Protein AF-A0AAV2BD59-F1 (afdb_monomer_lite)

pLDDT: mean 71.03, std 20.43, range [33.03, 94.0]

Foldseek 3Di:
DDDDDPPDPQQWQKKKWKWWQWPVRDTHTFFIDGRNPPPVSDDPPDTHTPDDPVNCVVPVVTQQPVHFGFMWMDMDTDPVDPDDDDDDDDTDGDGDDDD

Organism: NCBI:txid280406

Radius of gyration: 17.18 Å; chains: 1; bounding box: 43×23×52 Å

Structure (mmCIF, N/CA/C/O backbone):
data_AF-A0AAV2BD59-F1
#
_entry.id   AF-A0AAV2BD59-F1
#
loop_
_atom_site.group_PDB
_atom_site.id
_atom_site.type_symbol
_atom_site.label_atom_id
_atom_site.label_alt_id
_atom_site.label_comp_id
_atom_site.label_asym_id
_atom_site.label_entity_id
_atom_site.label_seq_id
_atom_site.pdbx_PDB_ins_code
_atom_site.Cartn_x
_atom_site.Cartn_y
_atom_site.Cartn_z
_atom_site.occupancy
_atom_site.B_iso_or_equiv
_atom_site.auth_seq_id
_atom_site.auth_comp_id
_atom_site.auth_asym_id
_atom_site.auth_atom_id
_atom_site.pdbx_PDB_model_num
ATOM 1 N N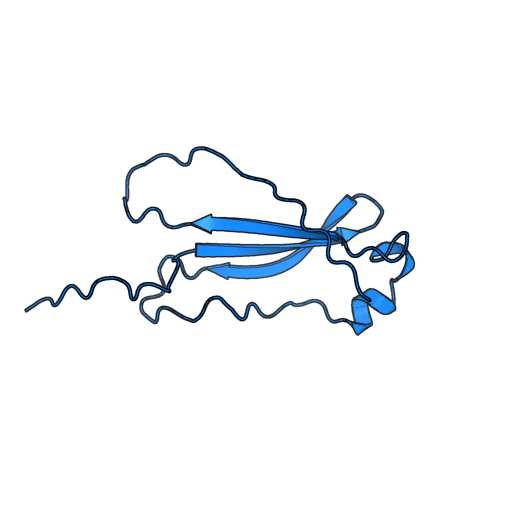 . MET A 1 1 ? 16.901 -9.283 -37.083 1.00 37.75 1 MET A N 1
ATOM 2 C CA . MET A 1 1 ? 16.385 -7.901 -37.145 1.00 37.75 1 MET A CA 1
ATOM 3 C C . MET A 1 1 ? 15.752 -7.614 -35.797 1.00 37.75 1 MET A C 1
ATOM 5 O O . MET A 1 1 ? 14.886 -8.379 -35.398 1.00 37.75 1 MET A O 1
ATOM 9 N N . LEU A 1 2 ? 16.277 -6.641 -35.049 1.00 33.03 2 LEU A N 1
ATOM 10 C CA . LEU A 1 2 ? 15.801 -6.312 -33.704 1.00 33.03 2 LEU A CA 1
ATOM 11 C C . LEU A 1 2 ? 14.771 -5.188 -33.850 1.00 33.03 2 LEU A C 1
ATOM 13 O O . LEU A 1 2 ? 15.126 -4.065 -34.199 1.00 33.03 2 LEU A O 1
ATOM 17 N N . GLU A 1 3 ? 13.494 -5.518 -33.699 1.00 33.28 3 GLU A N 1
ATOM 18 C CA . GLU A 1 3 ? 12.403 -4.562 -33.863 1.00 33.28 3 GLU A CA 1
ATOM 19 C C . GLU A 1 3 ? 12.200 -3.813 -32.538 1.00 33.28 3 GLU A C 1
ATOM 21 O O . GLU A 1 3 ? 11.728 -4.374 -31.548 1.00 33.28 3 GLU A O 1
ATOM 26 N N . ILE A 1 4 ? 12.621 -2.547 -32.486 1.00 41.59 4 ILE A N 1
ATOM 27 C CA . ILE A 1 4 ? 12.421 -1.696 -31.309 1.00 41.59 4 ILE A CA 1
ATOM 28 C C . ILE A 1 4 ? 11.001 -1.133 -31.386 1.00 41.59 4 ILE A C 1
ATOM 30 O O . ILE A 1 4 ? 10.758 -0.109 -32.021 1.00 41.59 4 ILE A O 1
ATOM 34 N N . ASN A 1 5 ? 10.051 -1.815 -30.744 1.00 48.31 5 ASN A N 1
ATOM 35 C CA . ASN A 1 5 ? 8.682 -1.323 -30.628 1.00 48.31 5 ASN A CA 1
ATOM 36 C C . ASN A 1 5 ? 8.600 -0.228 -29.551 1.00 48.31 5 ASN A C 1
ATOM 38 O O . ASN A 1 5 ? 8.799 -0.536 -28.363 1.00 48.31 5 ASN A O 1
ATOM 42 N N . PRO A 1 6 ? 8.260 1.027 -29.911 1.00 44.38 6 PRO A N 1
ATOM 43 C CA . PRO A 1 6 ? 8.101 2.089 -28.929 1.00 44.38 6 PRO A CA 1
ATOM 44 C C . PRO A 1 6 ? 7.045 1.696 -27.881 1.00 44.38 6 PRO A C 1
ATOM 46 O O . PRO A 1 6 ? 6.115 0.929 -28.174 1.00 44.38 6 PRO A O 1
ATOM 49 N N . PRO A 1 7 ? 7.178 2.164 -26.629 1.00 50.03 7 PRO A N 1
ATOM 50 C CA . PRO A 1 7 ? 6.182 1.903 -25.602 1.00 50.03 7 PRO A CA 1
ATOM 51 C C . PRO A 1 7 ? 4.804 2.366 -26.088 1.00 50.03 7 PRO A C 1
ATOM 53 O O . PRO A 1 7 ? 4.638 3.494 -26.557 1.00 50.03 7 PRO A O 1
ATOM 56 N N . LYS A 1 8 ? 3.800 1.479 -26.007 1.00 53.25 8 LYS A N 1
ATOM 57 C CA . LYS A 1 8 ? 2.400 1.867 -26.224 1.00 53.25 8 LYS A CA 1
ATOM 58 C C . LYS A 1 8 ? 2.110 3.017 -25.256 1.00 53.25 8 LYS A C 1
ATOM 60 O O . LYS A 1 8 ? 2.424 2.894 -24.074 1.00 53.25 8 LYS A O 1
ATOM 65 N N . LYS A 1 9 ? 1.508 4.107 -25.749 1.00 52.12 9 LYS A N 1
ATOM 66 C CA . LYS A 1 9 ? 1.331 5.408 -25.061 1.00 52.12 9 LYS A CA 1
ATOM 67 C C . LYS A 1 9 ? 0.722 5.369 -23.642 1.00 52.12 9 LYS A C 1
ATOM 69 O O . LYS A 1 9 ? 0.754 6.387 -22.965 1.00 52.12 9 LYS A O 1
ATOM 74 N N . ASN A 1 10 ? 0.218 4.223 -23.177 1.00 53.34 10 ASN A N 1
ATOM 75 C CA . ASN A 1 10 ? -0.481 4.076 -21.898 1.00 53.34 10 ASN A CA 1
ATOM 76 C C . ASN A 1 10 ? 0.240 3.163 -20.881 1.00 53.34 10 ASN A C 1
ATOM 78 O O . ASN A 1 10 ? -0.329 2.864 -19.836 1.00 53.34 10 ASN A O 1
ATOM 82 N N . GLN A 1 11 ? 1.462 2.691 -21.157 1.00 58.56 11 GLN A N 1
ATOM 83 C CA . GLN A 1 11 ? 2.180 1.762 -20.270 1.00 58.56 11 GLN A CA 1
ATOM 84 C C . GLN A 1 11 ? 3.324 2.479 -19.543 1.00 58.56 11 GLN A C 1
ATOM 86 O O . GLN A 1 11 ? 4.449 2.557 -20.028 1.00 58.56 11 GLN A O 1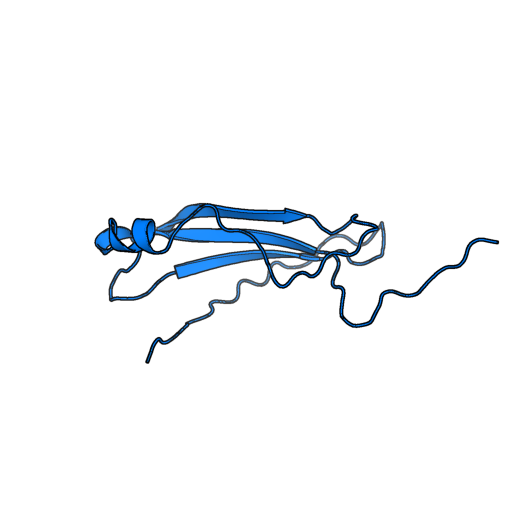
ATOM 91 N N . ILE A 1 12 ? 3.015 3.034 -18.370 1.00 62.25 12 ILE A N 1
ATOM 92 C CA . ILE A 1 12 ? 3.994 3.626 -17.451 1.00 62.25 12 ILE A CA 1
ATOM 93 C C . ILE A 1 12 ? 4.776 2.511 -16.729 1.00 62.25 12 ILE A C 1
ATOM 95 O O . ILE A 1 12 ? 4.242 1.795 -15.884 1.00 62.25 12 ILE A O 1
ATOM 99 N N . LEU A 1 13 ? 6.068 2.382 -17.020 1.00 72.50 13 LEU A N 1
ATOM 100 C CA . LEU A 1 13 ? 6.962 1.482 -16.291 1.00 72.50 13 LEU A CA 1
ATOM 101 C C . LEU A 1 13 ? 7.206 2.046 -14.888 1.00 72.50 13 LEU A C 1
ATOM 103 O O . LEU A 1 13 ? 7.892 3.056 -14.726 1.00 72.50 13 LEU A O 1
ATOM 107 N N . ALA A 1 14 ? 6.622 1.426 -13.867 1.00 76.62 14 ALA A N 1
ATOM 108 C CA . ALA A 1 14 ? 6.725 1.904 -12.497 1.00 76.62 14 ALA A CA 1
ATOM 109 C C . ALA A 1 14 ? 6.725 0.760 -11.488 1.00 76.62 14 ALA A C 1
ATOM 111 O O . ALA A 1 14 ? 6.174 -0.312 -11.727 1.00 76.62 14 ALA A O 1
ATOM 112 N N . LYS A 1 15 ? 7.328 1.036 -10.337 1.00 82.88 15 LYS A N 1
ATOM 113 C CA . LYS A 1 15 ? 7.115 0.306 -9.101 1.00 82.88 15 LYS A CA 1
ATOM 114 C C . LYS A 1 15 ? 6.125 1.098 -8.263 1.00 82.88 15 LYS A C 1
ATOM 116 O O . LYS A 1 15 ? 6.300 2.304 -8.087 1.00 82.88 15 LYS A O 1
ATOM 121 N N . ARG A 1 16 ? 5.086 0.442 -7.766 1.00 82.75 16 ARG A N 1
ATOM 122 C CA . ARG A 1 16 ? 4.054 1.035 -6.916 1.00 82.75 16 ARG A CA 1
ATOM 123 C C . ARG A 1 16 ? 4.013 0.305 -5.592 1.00 82.75 16 ARG A C 1
ATOM 125 O O . ARG A 1 16 ? 4.077 -0.916 -5.564 1.00 82.75 16 ARG A O 1
ATOM 132 N N . LYS A 1 17 ? 3.858 1.063 -4.518 1.00 89.31 17 LYS A N 1
ATOM 133 C CA . LYS A 1 17 ? 3.632 0.561 -3.170 1.00 89.31 17 LYS A CA 1
ATOM 134 C C . LYS A 1 17 ? 2.451 1.306 -2.576 1.00 89.31 17 LYS A C 1
ATOM 136 O O . LYS A 1 17 ? 2.448 2.536 -2.568 1.00 89.31 17 LYS A O 1
ATOM 141 N N . ILE A 1 18 ? 1.461 0.566 -2.102 1.00 89.88 18 ILE A N 1
ATOM 142 C CA . ILE A 1 18 ? 0.302 1.105 -1.400 1.00 89.88 18 ILE A CA 1
ATOM 143 C C . ILE A 1 18 ? 0.386 0.665 0.054 1.00 89.88 18 ILE A C 1
ATOM 145 O O . ILE A 1 18 ? 0.559 -0.516 0.361 1.00 89.88 18 ILE A O 1
ATOM 149 N N . SER A 1 19 ? 0.246 1.635 0.945 1.00 92.56 19 SER A N 1
ATOM 150 C CA . SER A 1 19 ? 0.174 1.423 2.380 1.00 92.56 19 SER A CA 1
ATOM 151 C C . SER A 1 19 ? -1.028 2.155 2.957 1.00 92.56 19 SER A C 1
ATOM 153 O O . SER A 1 19 ? -1.428 3.201 2.455 1.00 92.56 19 SER A O 1
ATOM 155 N N . LEU A 1 20 ? -1.581 1.621 4.031 1.00 93.12 20 LEU A N 1
ATOM 156 C CA . LEU A 1 20 ? -2.618 2.249 4.827 1.00 93.12 20 LEU A CA 1
ATOM 157 C C . LEU A 1 20 ? -1.992 2.952 6.032 1.00 93.12 20 LEU A C 1
ATOM 159 O O . LEU A 1 20 ? -0.963 2.512 6.550 1.00 93.12 20 LEU A O 1
ATOM 163 N N . LEU A 1 21 ? -2.597 4.060 6.441 1.00 93.25 21 LEU A N 1
ATOM 164 C CA . LEU A 1 21 ? -2.256 4.762 7.670 1.00 93.25 21 LEU A CA 1
ATOM 165 C C . LEU A 1 21 ? -3.350 4.513 8.696 1.00 93.25 21 LEU A C 1
ATOM 167 O O . L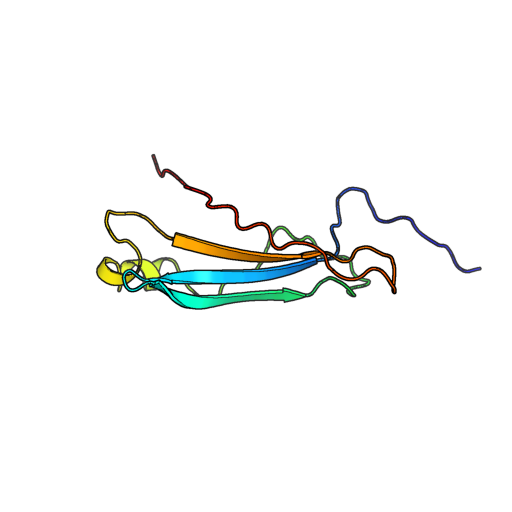EU A 1 21 ? -4.513 4.810 8.426 1.00 93.25 21 LEU A O 1
ATOM 171 N N . ASP A 1 22 ? -2.967 3.998 9.859 1.00 90.44 22 ASP A N 1
ATOM 172 C CA . ASP A 1 22 ? -3.877 3.954 10.999 1.00 90.44 22 ASP A CA 1
ATOM 173 C C . ASP A 1 22 ? -3.975 5.326 11.690 1.00 90.44 22 ASP A C 1
ATOM 175 O O . ASP A 1 22 ? -3.247 6.278 11.382 1.00 90.44 22 ASP A O 1
ATOM 179 N N . ARG A 1 23 ? -4.866 5.415 12.675 1.00 91.12 23 ARG A N 1
ATOM 180 C CA . ARG A 1 23 ? -5.115 6.611 13.481 1.00 91.12 23 ARG A CA 1
ATOM 181 C C . ARG A 1 23 ? -3.880 7.113 14.236 1.00 91.12 23 ARG A C 1
ATOM 183 O O . ARG A 1 23 ? -3.780 8.309 14.501 1.00 91.12 23 ARG A O 1
ATOM 190 N N . SER A 1 24 ? -2.944 6.230 14.583 1.00 91.56 24 SER A N 1
ATOM 191 C CA . SER A 1 24 ? -1.678 6.590 15.236 1.00 91.56 24 SER A CA 1
ATOM 192 C C . SER A 1 24 ? -0.608 7.081 14.251 1.00 91.56 24 SER A C 1
ATOM 194 O O . SER A 1 24 ? 0.437 7.582 14.668 1.00 91.56 24 SER A O 1
ATOM 196 N N . GLY A 1 25 ? -0.865 6.969 12.944 1.00 89.50 25 GLY A N 1
ATOM 197 C CA . GLY A 1 25 ? 0.090 7.260 11.878 1.00 89.50 25 GLY A CA 1
ATOM 198 C C . GLY A 1 25 ? 1.005 6.081 11.540 1.00 89.50 25 GLY A C 1
ATOM 199 O O . GLY A 1 25 ? 1.981 6.255 10.806 1.00 89.50 25 GLY A O 1
ATOM 200 N N . LYS A 1 26 ? 0.717 4.880 12.052 1.00 92.88 26 LYS A N 1
ATOM 201 C CA . LYS A 1 26 ? 1.442 3.659 11.699 1.00 92.88 26 LYS A CA 1
ATOM 202 C C . LYS A 1 26 ? 1.167 3.307 10.243 1.00 92.88 26 LYS A C 1
ATOM 204 O O . LYS A 1 26 ? 0.029 3.339 9.779 1.00 92.88 26 LYS A O 1
ATOM 209 N N . ILE A 1 27 ? 2.226 2.924 9.538 1.00 94.00 27 ILE A N 1
ATOM 210 C CA . ILE A 1 27 ? 2.172 2.527 8.131 1.00 94.00 27 ILE A CA 1
ATOM 211 C C . ILE A 1 27 ? 2.003 1.011 8.046 1.00 94.00 27 ILE A C 1
ATOM 213 O O . ILE A 1 27 ? 2.819 0.260 8.582 1.00 94.00 27 ILE A O 1
ATOM 217 N N . ILE A 1 28 ? 0.970 0.566 7.337 1.00 92.56 28 ILE A N 1
ATOM 218 C CA . ILE A 1 28 ? 0.668 -0.847 7.100 1.00 92.56 28 ILE A CA 1
ATOM 219 C C . ILE A 1 28 ? 0.751 -1.098 5.601 1.00 92.56 28 ILE A C 1
ATOM 221 O O . ILE A 1 28 ? 0.074 -0.445 4.817 1.00 92.56 28 ILE A O 1
ATOM 225 N N . GLU A 1 29 ? 1.612 -2.009 5.167 1.00 93.50 29 GLU A N 1
ATOM 226 C CA . GLU A 1 29 ? 1.781 -2.307 3.746 1.00 93.50 29 GLU A CA 1
ATOM 227 C C . GLU A 1 29 ? 0.632 -3.166 3.212 1.00 93.50 29 GLU A C 1
ATOM 229 O O . GLU A 1 29 ? 0.332 -4.229 3.751 1.00 93.50 29 GLU A O 1
ATOM 234 N N . CYS A 1 30 ? -0.010 -2.688 2.145 1.00 90.25 30 CYS A N 1
ATOM 235 C CA . CYS A 1 30 ? -1.214 -3.295 1.585 1.00 90.25 30 CYS A CA 1
ATOM 236 C C . CYS A 1 30 ? -0.987 -3.880 0.196 1.00 90.25 30 CYS A C 1
ATOM 238 O O . CYS A 1 30 ? -1.790 -4.683 -0.252 1.00 90.25 30 CYS A O 1
ATOM 240 N N . GLY A 1 31 ? 0.065 -3.491 -0.515 1.00 88.69 31 GLY A N 1
ATOM 241 C CA . GLY A 1 31 ? 0.355 -4.072 -1.817 1.00 88.69 31 GLY A CA 1
ATOM 242 C C . GLY A 1 31 ? 1.545 -3.419 -2.489 1.00 88.69 31 GLY A C 1
ATOM 243 O O . GLY A 1 31 ? 1.806 -2.229 -2.308 1.00 88.69 31 GLY A O 1
ATOM 244 N N . GLU A 1 32 ? 2.240 -4.202 -3.302 1.00 88.81 32 GLU A N 1
ATOM 245 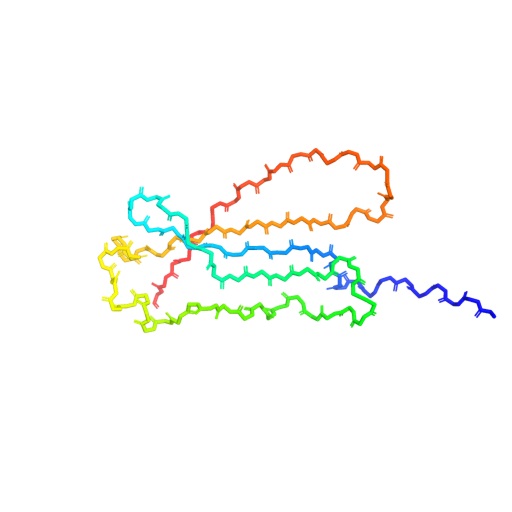C CA . GLU A 1 32 ? 3.371 -3.746 -4.096 1.00 88.81 32 GLU A CA 1
ATOM 246 C C . GLU A 1 32 ? 3.332 -4.405 -5.478 1.00 88.81 32 GLU A C 1
ATOM 248 O O . GLU A 1 32 ? 3.025 -5.590 -5.609 1.00 88.81 32 GLU A O 1
ATOM 253 N N . SER A 1 33 ? 3.637 -3.632 -6.518 1.00 83.50 33 SER A N 1
ATOM 254 C CA . SER A 1 33 ? 3.939 -4.158 -7.848 1.00 83.50 33 SER A CA 1
ATOM 255 C C . SER A 1 33 ? 5.210 -3.513 -8.373 1.00 83.50 33 SER A C 1
ATOM 257 O O . SER A 1 33 ? 5.412 -2.309 -8.217 1.00 83.50 33 SER A O 1
ATOM 259 N N . ASP A 1 34 ? 6.059 -4.301 -9.025 1.00 82.56 34 ASP A N 1
ATOM 260 C CA . ASP A 1 34 ? 7.199 -3.789 -9.778 1.00 82.56 34 ASP A CA 1
ATOM 261 C C . ASP A 1 34 ? 7.101 -4.266 -11.220 1.00 82.56 34 ASP A C 1
ATOM 263 O O . ASP A 1 34 ? 7.320 -5.431 -11.539 1.00 82.56 34 ASP A O 1
ATOM 267 N N . ASN A 1 35 ? 6.732 -3.338 -12.088 1.00 77.19 35 ASN A N 1
ATOM 268 C CA . ASN A 1 35 ? 6.577 -3.555 -13.515 1.00 77.19 35 ASN A CA 1
ATOM 269 C C . ASN A 1 35 ? 7.536 -2.644 -14.291 1.00 77.19 35 ASN A C 1
ATOM 271 O O . ASN A 1 35 ? 7.307 -2.335 -15.458 1.00 77.19 35 ASN A O 1
ATOM 275 N N . ARG A 1 36 ? 8.637 -2.218 -13.650 1.00 74.56 36 ARG A N 1
ATOM 276 C CA . ARG A 1 36 ? 9.687 -1.410 -14.289 1.00 74.56 36 ARG A CA 1
ATOM 277 C C . ARG A 1 36 ? 10.487 -2.183 -15.337 1.00 74.56 36 ARG A C 1
ATOM 279 O O . ARG A 1 36 ? 11.013 -1.552 -16.246 1.00 74.56 36 ARG A O 1
ATOM 286 N N . LEU A 1 37 ? 10.569 -3.508 -15.197 1.00 66.94 37 LEU A N 1
ATOM 287 C CA . LEU A 1 37 ? 11.342 -4.419 -16.055 1.00 66.94 37 LEU A CA 1
ATOM 288 C C . LEU A 1 37 ? 10.466 -5.496 -16.720 1.00 66.94 37 LEU A C 1
ATOM 290 O O . LEU A 1 37 ? 10.985 -6.467 -17.257 1.00 66.94 37 LEU A O 1
ATOM 294 N N . ASP A 1 38 ? 9.138 -5.374 -16.629 1.00 64.75 38 ASP A N 1
ATOM 295 C CA . ASP A 1 38 ? 8.234 -6.399 -17.149 1.00 64.75 38 ASP A CA 1
ATOM 296 C C . ASP A 1 38 ? 8.023 -6.219 -18.661 1.00 64.75 38 ASP A C 1
ATOM 298 O O . ASP A 1 38 ? 7.290 -5.328 -19.106 1.00 64.75 38 ASP A O 1
ATOM 302 N N . ASP A 1 39 ? 8.636 -7.105 -19.448 1.00 56.28 39 ASP A N 1
ATOM 303 C CA . ASP A 1 39 ? 8.482 -7.175 -20.906 1.00 56.28 39 ASP A CA 1
ATOM 304 C C . ASP A 1 39 ? 7.031 -7.424 -21.338 1.00 56.28 39 ASP A C 1
ATOM 306 O O . ASP A 1 39 ? 6.622 -7.004 -22.424 1.00 56.28 39 ASP A O 1
ATOM 310 N N . THR A 1 40 ? 6.217 -8.053 -20.478 1.00 56.09 40 THR A N 1
ATOM 311 C CA . THR A 1 40 ? 4.788 -8.275 -20.741 1.00 56.09 40 THR A CA 1
ATOM 312 C C . THR A 1 40 ? 3.923 -7.038 -20.496 1.00 56.09 40 THR A C 1
ATOM 314 O O . THR A 1 40 ? 2.723 -7.083 -20.765 1.00 56.09 40 THR A O 1
ATOM 317 N N . ARG A 1 41 ? 4.526 -5.910 -20.077 1.00 57.00 41 ARG A N 1
ATOM 318 C CA . ARG A 1 41 ? 3.918 -4.571 -19.967 1.00 57.00 41 ARG A CA 1
ATOM 319 C C . ARG A 1 41 ? 2.472 -4.626 -19.450 1.00 57.00 41 ARG A C 1
ATOM 321 O O . ARG A 1 41 ? 1.532 -4.191 -20.125 1.00 57.00 41 ARG A O 1
ATOM 328 N N . LYS A 1 42 ? 2.303 -5.224 -18.267 1.00 56.34 42 LYS A N 1
ATOM 329 C CA . LYS A 1 42 ? 0.996 -5.435 -17.633 1.00 56.34 42 LYS A CA 1
ATOM 330 C C . LYS A 1 42 ? 0.297 -4.113 -17.339 1.00 56.34 42 LYS A C 1
ATOM 332 O O . LYS A 1 42 ? 0.934 -3.107 -17.022 1.00 56.34 42 LYS A O 1
ATOM 337 N N . ASP A 1 43 ? -1.027 -4.141 -17.463 1.00 55.44 43 ASP A N 1
ATOM 338 C CA . ASP A 1 43 ? -1.880 -3.001 -17.156 1.00 55.44 43 ASP A CA 1
ATOM 339 C C . ASP A 1 43 ? -1.738 -2.624 -15.675 1.00 55.44 43 ASP A C 1
ATOM 341 O O . ASP A 1 43 ? -1.798 -3.467 -14.780 1.00 55.44 43 ASP A O 1
ATOM 345 N N . ILE A 1 44 ? -1.516 -1.340 -15.424 1.00 55.62 44 ILE A N 1
ATOM 346 C CA . ILE A 1 44 ? -1.135 -0.797 -14.116 1.00 55.62 44 ILE A CA 1
ATOM 347 C C . ILE A 1 44 ? -2.382 -0.465 -13.282 1.00 55.62 44 ILE A C 1
ATOM 349 O O . ILE A 1 44 ? -2.281 0.072 -12.178 1.00 55.62 44 ILE A O 1
ATOM 353 N N . GLY A 1 45 ? -3.573 -0.725 -13.828 1.00 57.50 45 GLY A N 1
ATOM 354 C CA . GLY A 1 45 ? -4.847 -0.445 -13.174 1.00 57.50 45 GLY A CA 1
ATOM 355 C C . GLY A 1 45 ? -5.144 -1.339 -11.969 1.00 57.50 45 GLY A C 1
ATOM 356 O O . GLY A 1 45 ? -5.801 -0.883 -11.040 1.00 57.50 45 GLY A O 1
ATOM 357 N N . ASN A 1 46 ? -4.624 -2.572 -11.935 1.00 66.31 46 ASN A N 1
ATOM 358 C CA . ASN A 1 46 ? -5.029 -3.570 -10.942 1.00 66.31 46 ASN A CA 1
ATOM 359 C C . ASN A 1 46 ? -3.853 -3.998 -10.055 1.00 66.31 46 ASN A C 1
ATOM 361 O O . ASN A 1 46 ? -3.154 -4.962 -10.363 1.00 66.31 46 ASN A O 1
ATOM 365 N N . LEU A 1 47 ? -3.652 -3.295 -8.934 1.00 74.12 47 LEU A N 1
ATOM 366 C CA . LEU A 1 47 ? -2.793 -3.772 -7.849 1.00 74.12 47 LEU A CA 1
ATOM 367 C C . LEU A 1 47 ? -3.651 -4.571 -6.855 1.00 74.12 47 LEU A C 1
ATOM 369 O O . LEU A 1 47 ? -4.500 -3.967 -6.195 1.00 74.12 47 LEU A O 1
ATOM 373 N N . PRO A 1 48 ? -3.462 -5.896 -6.721 1.00 77.69 48 PRO A N 1
ATOM 374 C CA . PRO A 1 48 ? -4.133 -6.644 -5.670 1.00 77.69 48 PRO A CA 1
ATOM 375 C C . PRO A 1 48 ? -3.650 -6.141 -4.307 1.00 77.69 48 PRO A C 1
ATOM 377 O O . PRO A 1 48 ? -2.447 -6.075 -4.049 1.00 77.69 48 PRO A O 1
ATOM 380 N N . LEU A 1 49 ? -4.599 -5.780 -3.445 1.00 85.56 49 LEU A N 1
ATOM 381 C CA . LEU A 1 49 ? -4.317 -5.402 -2.067 1.00 85.56 49 LEU A CA 1
ATOM 382 C C . LEU A 1 49 ? -4.478 -6.619 -1.151 1.00 85.56 49 LEU A C 1
ATOM 384 O O . LEU A 1 49 ? -5.411 -7.404 -1.308 1.00 85.56 49 LEU A O 1
ATOM 388 N N . SER A 1 50 ? -3.585 -6.759 -0.176 1.00 89.31 50 SER A N 1
ATOM 389 C CA . SER A 1 50 ? -3.648 -7.764 0.887 1.00 89.31 50 SER A CA 1
ATOM 390 C C . SER A 1 50 ? -4.729 -7.456 1.927 1.00 89.31 50 SER A C 1
ATOM 392 O O . SER A 1 50 ? -5.152 -8.353 2.654 1.00 89.31 50 SER A O 1
ATOM 394 N N . ILE A 1 51 ? -5.192 -6.203 1.994 1.00 88.25 51 ILE A N 1
ATOM 395 C CA . ILE A 1 51 ? -6.243 -5.764 2.911 1.00 88.25 51 ILE A CA 1
ATOM 396 C C . ILE A 1 51 ? -7.616 -5.793 2.235 1.00 88.25 51 ILE A C 1
ATOM 398 O O . ILE A 1 51 ? -7.780 -5.379 1.087 1.00 88.25 51 ILE A O 1
ATOM 402 N N . THR A 1 52 ? -8.623 -6.272 2.965 1.00 90.19 52 THR A N 1
ATOM 403 C CA . THR A 1 52 ? -10.012 -6.311 2.497 1.00 90.19 52 THR A CA 1
ATOM 404 C C . THR A 1 52 ? -10.828 -5.179 3.110 1.00 90.19 52 THR A C 1
ATOM 406 O O . THR A 1 52 ? -10.521 -4.687 4.196 1.00 90.19 52 THR A O 1
ATOM 409 N N . ARG A 1 53 ? -11.938 -4.817 2.457 1.00 90.69 53 ARG A N 1
ATOM 410 C CA . ARG A 1 53 ? -12.920 -3.879 3.024 1.00 90.69 53 ARG A CA 1
ATOM 411 C C . ARG A 1 53 ? -13.407 -4.328 4.405 1.00 90.69 53 ARG A C 1
ATOM 413 O O . ARG A 1 53 ? -13.547 -3.500 5.293 1.00 90.69 53 ARG A O 1
ATOM 420 N N . GLN A 1 54 ? -13.653 -5.627 4.588 1.00 93.38 54 GLN A N 1
ATOM 421 C CA . GLN A 1 54 ? -14.142 -6.150 5.864 1.00 93.38 54 GLN A CA 1
ATOM 422 C C . GLN A 1 54 ? -13.103 -6.000 6.979 1.00 93.38 54 GLN A C 1
ATOM 424 O O . GLN A 1 54 ? -13.472 -5.656 8.093 1.00 93.38 54 GLN A O 1
ATOM 429 N N . ALA A 1 55 ? -11.816 -6.207 6.682 1.00 90.44 55 ALA A N 1
ATOM 430 C CA . ALA A 1 55 ? -10.748 -5.995 7.658 1.00 90.44 55 ALA A CA 1
ATOM 431 C C . ALA A 1 55 ? -10.693 -4.532 8.131 1.00 90.44 55 ALA A C 1
ATOM 433 O O . ALA A 1 55 ? -10.577 -4.287 9.325 1.00 90.44 55 ALA A O 1
ATOM 434 N N . ILE A 1 56 ? -10.869 -3.575 7.211 1.00 91.69 56 ILE A N 1
ATOM 435 C CA . ILE A 1 56 ? -10.916 -2.142 7.539 1.00 91.69 56 ILE A CA 1
ATOM 436 C C . ILE A 1 56 ? -12.106 -1.822 8.452 1.00 91.69 56 ILE A C 1
ATOM 438 O O . ILE A 1 56 ? -11.949 -1.110 9.434 1.00 91.69 56 ILE A O 1
ATOM 442 N N . LEU A 1 57 ? -13.286 -2.371 8.149 1.00 92.81 57 LEU A N 1
ATOM 443 C CA . LEU A 1 57 ? -14.501 -2.139 8.939 1.00 92.81 57 LEU A CA 1
ATOM 444 C C . LEU A 1 57 ? -14.479 -2.835 10.306 1.00 92.81 57 LEU A C 1
ATOM 446 O O . LEU A 1 57 ? -15.082 -2.344 11.250 1.00 92.81 57 LEU A O 1
ATOM 450 N N . ASN A 1 58 ? -13.792 -3.970 10.434 1.00 93.88 58 ASN A N 1
ATOM 451 C CA . ASN A 1 58 ? -13.654 -4.650 11.724 1.00 93.88 58 ASN A CA 1
ATOM 452 C C . ASN A 1 58 ? -12.796 -3.843 12.715 1.00 93.88 58 ASN A C 1
ATOM 454 O O . ASN A 1 58 ? -12.986 -3.959 13.922 1.00 93.88 58 ASN A O 1
ATOM 458 N N . GLU A 1 59 ? -11.871 -3.033 12.203 1.00 92.25 59 GLU A N 1
ATOM 459 C CA . GLU A 1 59 ? -10.969 -2.157 12.961 1.00 92.25 59 GLU A CA 1
ATOM 460 C C . GLU A 1 59 ? -11.255 -0.678 12.621 1.00 92.25 59 GLU A C 1
ATOM 462 O O . GLU A 1 59 ? -10.354 0.146 12.466 1.00 92.25 59 GLU A O 1
ATOM 467 N N . GLU A 1 60 ? -12.541 -0.335 12.485 1.00 90.19 60 GLU A N 1
ATOM 468 C CA . GLU A 1 60 ? -13.019 0.980 12.031 1.00 90.19 60 GLU A CA 1
ATOM 469 C C . GLU A 1 60 ? -12.431 2.144 12.843 1.00 90.19 60 GLU A C 1
ATOM 471 O O . GLU A 1 60 ? -11.955 3.121 12.270 1.00 90.19 60 GLU A O 1
ATOM 476 N N . CYS A 1 61 ? -12.370 2.020 14.171 1.00 89.81 61 CYS A N 1
ATOM 477 C CA . CYS A 1 61 ? -11.799 3.048 15.049 1.00 89.81 61 CYS A CA 1
ATOM 478 C C . CYS A 1 61 ? -10.326 3.375 14.750 1.00 89.81 61 CYS A C 1
ATOM 480 O O . CYS A 1 61 ? -9.880 4.492 15.038 1.00 89.81 61 CYS A O 1
ATOM 482 N N . ASP A 1 62 ? -9.582 2.410 14.207 1.00 91.12 62 ASP A N 1
ATOM 483 C CA . ASP A 1 62 ? -8.157 2.535 13.920 1.00 91.12 62 ASP A CA 1
ATOM 484 C C . ASP A 1 62 ? -7.905 2.942 12.465 1.00 91.12 62 ASP A C 1
ATOM 486 O O . ASP A 1 62 ? -6.986 3.718 12.207 1.00 91.12 62 ASP A O 1
ATOM 490 N N . TYR A 1 63 ? -8.721 2.483 11.512 1.00 91.06 63 TYR A N 1
ATOM 491 C CA . TYR A 1 63 ? -8.505 2.736 10.080 1.00 91.06 63 TYR A CA 1
ATOM 492 C C . TYR A 1 63 ? -9.398 3.812 9.457 1.00 91.06 63 TYR A C 1
ATOM 494 O O . TYR A 1 63 ? -9.058 4.329 8.391 1.00 91.06 63 TYR A O 1
ATOM 502 N N . LEU A 1 64 ? -10.514 4.157 10.099 1.00 92.62 64 LEU A N 1
ATOM 503 C CA . LEU A 1 64 ? -11.489 5.150 9.640 1.00 92.62 64 LEU A CA 1
ATOM 504 C C . LEU A 1 64 ? -11.737 6.237 10.705 1.00 92.62 64 LEU A C 1
ATOM 506 O O . LEU A 1 64 ? -12.885 6.499 11.068 1.00 92.62 64 LEU A O 1
ATOM 510 N N . PRO A 1 65 ? -10.692 6.903 11.240 1.00 90.25 65 PRO A N 1
ATOM 511 C CA . PRO A 1 65 ? -10.909 8.017 12.153 1.00 90.25 65 PRO A CA 1
ATOM 512 C C . PRO A 1 65 ? -11.705 9.124 11.450 1.00 90.25 65 PRO A C 1
ATOM 514 O O . PRO A 1 65 ? -11.315 9.595 10.381 1.00 90.25 65 PRO A O 1
ATOM 517 N N . GLU A 1 66 ? -12.812 9.547 12.065 1.00 90.69 66 GLU A N 1
ATOM 518 C CA . GLU A 1 66 ? -13.729 10.545 11.485 1.00 90.69 66 GLU A CA 1
ATOM 519 C C . GLU A 1 66 ? -14.243 10.129 10.093 1.00 90.69 66 GLU A C 1
ATOM 521 O O . GLU A 1 66 ? -14.334 10.958 9.188 1.00 90.69 66 GLU A O 1
ATOM 526 N N . ASP A 1 67 ? -14.501 8.830 9.904 1.00 89.75 67 ASP A N 1
ATOM 527 C CA . ASP A 1 67 ? -14.946 8.211 8.648 1.00 89.75 67 ASP A CA 1
ATOM 528 C C . ASP A 1 67 ? -13.969 8.400 7.468 1.00 89.75 67 ASP A C 1
ATOM 530 O O . ASP A 1 67 ? -14.324 8.207 6.302 1.00 89.75 67 ASP A O 1
ATOM 534 N N . ASN A 1 68 ? -12.707 8.753 7.746 1.00 90.81 68 ASN A N 1
ATOM 535 C CA . ASN A 1 68 ? -11.690 8.999 6.726 1.00 90.81 68 ASN A CA 1
ATOM 536 C C . ASN A 1 68 ? -10.688 7.847 6.619 1.00 90.81 68 ASN A C 1
ATOM 538 O O . ASN A 1 68 ? -9.933 7.573 7.550 1.00 90.81 68 ASN A O 1
ATOM 542 N N . LEU A 1 69 ? -10.581 7.257 5.426 1.00 91.38 69 LEU A N 1
ATOM 543 C CA . LEU A 1 69 ? -9.535 6.286 5.099 1.00 91.38 69 LEU A CA 1
ATOM 544 C C . LEU A 1 69 ? -8.288 6.992 4.554 1.00 91.38 69 LEU A C 1
ATOM 546 O O . LEU A 1 69 ? -8.352 7.684 3.536 1.00 91.38 69 LEU A O 1
ATOM 550 N N . SER A 1 70 ? -7.135 6.776 5.186 1.00 91.62 70 SER A N 1
ATOM 551 C CA 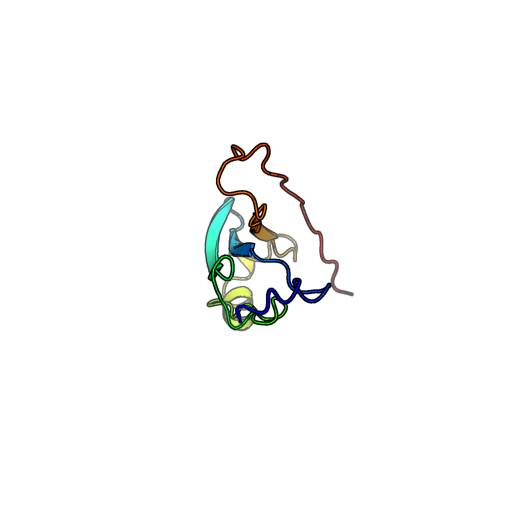. SER A 1 70 ? -5.864 7.364 4.748 1.00 91.62 70 SER A CA 1
ATOM 552 C C . SER A 1 70 ? -4.963 6.332 4.070 1.00 91.62 70 SER A C 1
ATOM 554 O O . SER A 1 70 ? -4.611 5.307 4.650 1.00 91.62 70 SER A O 1
ATOM 556 N N . LEU A 1 71 ? -4.546 6.631 2.838 1.00 89.38 71 LEU A N 1
ATOM 557 C CA . LEU A 1 71 ? -3.659 5.789 2.035 1.00 89.38 71 LEU A CA 1
ATOM 558 C C . LEU A 1 71 ? -2.384 6.551 1.663 1.00 89.38 71 LEU A C 1
ATOM 560 O O . LEU A 1 71 ? -2.420 7.724 1.288 1.00 89.38 71 LEU A O 1
ATOM 564 N N . LEU A 1 72 ? -1.258 5.850 1.709 1.00 90.12 72 LEU A N 1
ATOM 565 C CA . LEU A 1 72 ? 0.021 6.272 1.160 1.00 90.12 72 LEU A CA 1
ATOM 566 C C . LEU A 1 72 ? 0.290 5.503 -0.127 1.00 90.12 72 LEU A C 1
ATOM 568 O O . LEU A 1 72 ? 0.232 4.276 -0.160 1.00 90.12 72 LEU A O 1
ATOM 572 N N . CYS A 1 73 ? 0.628 6.237 -1.182 1.00 86.31 73 CYS A N 1
ATOM 573 C CA . CYS A 1 73 ? 1.011 5.672 -2.467 1.00 86.31 73 CYS A CA 1
ATOM 574 C C . CYS A 1 73 ? 2.431 6.126 -2.808 1.00 86.31 73 CYS A C 1
ATOM 576 O O . CYS A 1 73 ? 2.672 7.304 -3.071 1.00 86.31 73 CYS A O 1
ATOM 578 N N . GLY A 1 74 ? 3.375 5.190 -2.784 1.00 86.69 74 GLY A N 1
ATOM 579 C CA . GLY A 1 74 ? 4.731 5.387 -3.278 1.00 86.69 74 GLY A CA 1
ATOM 580 C C . GLY A 1 74 ? 4.825 4.920 -4.725 1.00 86.69 74 GLY A C 1
ATOM 581 O O . GLY A 1 74 ? 4.483 3.779 -5.027 1.00 86.69 74 GLY A O 1
ATOM 582 N N . CYS A 1 75 ? 5.298 5.782 -5.621 1.00 81.00 75 CYS A N 1
ATOM 583 C CA . CYS A 1 75 ? 5.542 5.436 -7.019 1.00 81.00 75 CYS A CA 1
ATOM 584 C C . CYS A 1 75 ? 6.997 5.734 -7.381 1.00 81.00 75 CYS A C 1
ATOM 586 O O . CYS A 1 75 ? 7.479 6.843 -7.161 1.00 81.00 75 CYS A O 1
ATOM 588 N N . VAL A 1 76 ? 7.680 4.753 -7.967 1.00 83.31 76 VAL A N 1
ATOM 589 C CA . VAL A 1 76 ? 9.014 4.905 -8.552 1.00 83.31 76 VAL A CA 1
ATOM 590 C C . VAL A 1 76 ? 8.898 4.620 -10.036 1.00 83.31 76 VAL A C 1
ATOM 592 O O . VAL A 1 76 ? 8.639 3.488 -10.439 1.00 83.31 76 VAL A O 1
ATOM 595 N N . PHE A 1 77 ? 9.072 5.647 -10.853 1.00 77.00 77 PHE A N 1
ATOM 596 C CA . PHE A 1 77 ? 8.979 5.536 -12.302 1.00 77.00 77 PHE A CA 1
ATOM 597 C C . PHE A 1 77 ? 10.329 5.127 -12.889 1.00 77.00 77 PHE A C 1
ATOM 599 O O . PHE A 1 77 ? 11.376 5.565 -12.415 1.00 77.00 77 PHE A O 1
ATOM 606 N N . SER A 1 78 ? 10.307 4.288 -13.922 1.00 72.12 78 SER A N 1
ATOM 607 C CA . SER A 1 78 ? 11.471 4.119 -14.785 1.00 72.12 78 SER A CA 1
ATOM 608 C C . SER A 1 78 ? 11.607 5.378 -15.634 1.00 72.12 78 SER A C 1
ATOM 610 O O . SER A 1 78 ? 10.676 5.755 -16.345 1.00 72.12 78 SER A O 1
ATOM 612 N N . THR A 1 79 ? 12.755 6.040 -15.552 1.00 67.75 79 THR A N 1
ATOM 613 C CA . THR A 1 79 ? 13.074 7.211 -16.379 1.00 67.75 79 THR A CA 1
ATOM 614 C C . THR A 1 79 ? 13.478 6.815 -17.800 1.00 67.75 79 THR A C 1
ATOM 616 O O . THR A 1 79 ? 13.628 7.685 -18.649 1.00 67.75 79 THR A O 1
ATOM 619 N N . GLY A 1 80 ? 13.653 5.515 -18.084 1.00 57.38 80 GLY A N 1
ATOM 620 C CA . GLY A 1 80 ? 14.128 5.024 -19.383 1.00 57.38 80 GLY A CA 1
ATOM 621 C C . GLY A 1 80 ? 15.586 5.384 -19.694 1.00 57.38 80 GLY A C 1
ATOM 622 O O . GLY A 1 80 ? 16.055 5.105 -20.793 1.00 57.38 80 GLY A O 1
ATOM 623 N N . VAL A 1 81 ? 16.304 5.983 -18.741 1.00 51.12 81 VAL A N 1
ATOM 624 C CA . VAL A 1 81 ? 17.697 6.410 -18.877 1.00 51.12 81 VAL A CA 1
ATOM 625 C C . VAL A 1 81 ? 18.466 5.764 -17.730 1.00 51.12 81 VAL A C 1
ATOM 627 O O . VAL A 1 81 ? 18.230 6.105 -16.575 1.00 51.12 81 VAL A O 1
ATOM 630 N N . GLU A 1 82 ? 19.369 4.827 -18.029 1.00 48.19 82 GLU A N 1
ATOM 631 C CA . GLU A 1 82 ? 20.148 4.053 -17.038 1.00 48.19 82 GLU A CA 1
ATOM 632 C C . GLU A 1 82 ? 20.963 4.909 -16.035 1.00 48.19 82 GLU A C 1
ATOM 634 O O . GLU A 1 82 ? 21.527 4.357 -15.094 1.00 48.19 82 GLU A O 1
ATOM 639 N N . TYR A 1 83 ? 21.026 6.242 -16.185 1.00 47.41 83 TYR A N 1
ATOM 640 C CA . TYR A 1 83 ? 22.056 7.074 -15.550 1.00 47.41 83 TYR A CA 1
ATOM 641 C C . TYR A 1 83 ? 21.627 8.408 -14.913 1.00 47.41 83 TYR A C 1
ATOM 643 O O . TYR A 1 83 ? 22.508 9.140 -14.463 1.00 47.41 83 TYR A O 1
ATOM 651 N N . GLU A 1 84 ? 20.340 8.750 -14.784 1.00 42.91 84 GLU A N 1
ATOM 652 C CA . GLU A 1 84 ? 19.962 9.992 -14.080 1.00 42.91 84 GLU A CA 1
ATOM 653 C C . GLU A 1 84 ? 19.458 9.756 -12.650 1.00 42.91 84 GLU A C 1
ATOM 655 O O . GLU A 1 84 ? 18.459 9.087 -12.387 1.00 42.91 84 GLU A O 1
ATOM 660 N N . LYS A 1 85 ? 20.219 10.323 -11.710 1.00 46.53 85 LYS A N 1
ATOM 661 C CA . LYS A 1 85 ? 20.018 10.327 -10.261 1.00 46.53 85 LYS A CA 1
ATOM 662 C C . LYS A 1 85 ? 18.615 10.852 -9.923 1.00 46.53 85 LYS A C 1
ATOM 664 O O . LYS A 1 85 ? 18.244 11.944 -10.335 1.00 46.53 85 LYS A O 1
ATOM 669 N N . ILE A 1 86 ? 17.850 10.070 -9.158 1.00 53.06 86 ILE A N 1
ATOM 670 C CA . ILE A 1 86 ? 16.459 10.373 -8.791 1.00 53.06 86 ILE A CA 1
ATOM 671 C C . ILE A 1 86 ? 16.401 11.682 -7.991 1.00 53.06 86 ILE A C 1
ATOM 673 O O . ILE A 1 86 ? 16.822 11.721 -6.834 1.00 53.06 86 ILE A O 1
ATOM 677 N N . GLU A 1 87 ? 15.829 12.733 -8.578 1.00 51.97 87 GLU A N 1
ATOM 678 C CA . GLU A 1 87 ? 15.431 13.939 -7.856 1.00 51.97 87 GLU A CA 1
ATOM 679 C C . GLU A 1 87 ? 13.906 13.988 -7.657 1.00 51.97 87 GLU A C 1
ATOM 681 O O . GLU A 1 87 ? 13.131 14.090 -8.604 1.00 51.97 87 GLU A O 1
ATOM 686 N N . ARG A 1 88 ? 13.528 14.011 -6.370 1.00 44.81 88 ARG A N 1
ATOM 687 C CA . ARG A 1 88 ? 12.250 14.432 -5.754 1.00 44.81 88 ARG A CA 1
ATOM 688 C C . ARG A 1 88 ? 11.113 13.409 -5.632 1.00 44.81 88 ARG A C 1
ATOM 690 O O . ARG A 1 88 ? 10.440 13.025 -6.580 1.00 44.81 88 ARG A O 1
ATOM 697 N N . THR A 1 89 ? 10.815 13.106 -4.369 1.00 46.53 89 THR A N 1
ATOM 698 C CA . THR A 1 89 ? 9.590 12.467 -3.880 1.00 46.53 89 THR A CA 1
ATOM 699 C C . THR A 1 89 ? 8.456 13.499 -3.837 1.00 46.53 89 THR A C 1
ATOM 701 O O . THR A 1 89 ? 8.556 14.487 -3.110 1.00 46.53 89 THR A O 1
ATOM 704 N N . LEU A 1 90 ? 7.373 13.290 -4.593 1.00 47.12 90 LEU A N 1
ATOM 705 C CA . LEU A 1 90 ? 6.140 14.081 -4.483 1.00 47.12 90 LEU A CA 1
ATOM 706 C C . LEU A 1 90 ? 5.110 13.312 -3.650 1.00 47.12 90 LEU A C 1
ATOM 708 O O . LEU A 1 90 ? 4.597 12.280 -4.079 1.00 47.12 90 LEU A O 1
ATOM 712 N N . THR A 1 91 ? 4.798 13.830 -2.464 1.00 42.97 91 THR A N 1
ATOM 713 C CA . THR A 1 91 ? 3.749 13.292 -1.590 1.00 42.97 91 THR A CA 1
ATOM 714 C C . THR A 1 91 ? 2.431 13.997 -1.898 1.00 42.97 91 THR A C 1
ATOM 716 O O . THR A 1 91 ? 2.201 15.110 -1.429 1.00 42.97 91 THR A O 1
ATOM 719 N N . ASN A 1 92 ? 1.546 13.357 -2.663 1.00 43.41 92 ASN A N 1
ATOM 720 C CA . ASN A 1 92 ? 0.189 13.865 -2.880 1.00 43.41 92 ASN A CA 1
ATOM 721 C C . ASN A 1 92 ? -0.778 13.246 -1.860 1.00 43.41 92 ASN A C 1
ATOM 723 O O . ASN A 1 92 ? -0.881 12.025 -1.762 1.00 43.41 92 ASN A O 1
ATOM 727 N N . ARG A 1 93 ? -1.514 14.088 -1.118 1.00 39.84 93 ARG A N 1
ATOM 728 C CA . ARG A 1 93 ? -2.660 13.664 -0.297 1.00 39.84 93 ARG A CA 1
ATOM 729 C C . ARG A 1 93 ? -3.907 13.624 -1.179 1.00 39.84 93 ARG A C 1
ATOM 731 O O . ARG A 1 93 ? -4.415 14.675 -1.559 1.00 39.84 93 ARG A O 1
ATOM 738 N N . LEU A 1 94 ? -4.398 12.432 -1.500 1.00 43.34 94 LEU A N 1
ATOM 739 C CA . LEU A 1 94 ? -5.694 12.265 -2.159 1.00 43.34 94 LEU A CA 1
ATOM 740 C C . LEU A 1 94 ? -6.778 12.130 -1.082 1.00 43.34 94 LEU A C 1
ATOM 742 O O . LEU A 1 94 ? -6.722 11.219 -0.263 1.00 43.34 94 LEU A O 1
ATOM 746 N N . ARG A 1 95 ? -7.746 13.054 -1.072 1.00 35.78 95 ARG A N 1
ATOM 747 C CA . ARG A 1 95 ? -8.994 12.936 -0.304 1.00 35.78 95 ARG A CA 1
ATOM 748 C C . ARG A 1 95 ? -10.042 12.297 -1.209 1.00 35.78 95 ARG A C 1
ATOM 750 O O . ARG A 1 95 ? -10.358 12.863 -2.251 1.00 35.78 95 ARG A O 1
ATOM 757 N N . LEU A 1 96 ? -10.566 11.142 -0.816 1.00 38.84 96 LEU A N 1
ATOM 758 C CA . LEU A 1 96 ? -11.740 10.542 -1.445 1.00 38.84 96 LEU A CA 1
ATOM 759 C C . LEU A 1 96 ? -12.943 10.834 -0.546 1.00 38.84 96 LEU A C 1
ATOM 761 O O . LEU A 1 96 ? -12.990 10.361 0.583 1.00 38.84 96 LEU A O 1
ATOM 765 N N . SER A 1 97 ? -13.881 11.647 -1.028 1.00 37.00 97 SER A N 1
ATOM 766 C CA . SER A 1 97 ? -15.186 11.846 -0.394 1.00 37.00 97 SER A CA 1
ATOM 767 C C . SER A 1 97 ? -16.147 10.782 -0.915 1.00 37.00 97 SER A C 1
ATOM 769 O O . SER A 1 97 ? -16.380 10.716 -2.124 1.00 37.00 97 SER A O 1
ATOM 771 N N . VAL A 1 98 ? -16.690 9.960 -0.021 1.00 39.19 98 VAL A N 1
ATOM 772 C CA . VAL A 1 98 ? -17.771 9.024 -0.346 1.00 39.19 98 VAL A CA 1
ATOM 773 C C . VAL A 1 98 ? -19.090 9.768 -0.135 1.00 39.19 98 VAL A C 1
ATOM 775 O O . VAL A 1 98 ? -19.329 10.286 0.954 1.00 39.19 98 VAL A O 1
ATOM 778 N N . GLY A 1 99 ? -19.876 9.897 -1.205 1.00 37.34 99 GLY A N 1
ATOM 779 C CA . GLY A 1 99 ? -21.265 10.364 -1.167 1.00 37.34 99 GLY A CA 1
ATOM 780 C C . GLY A 1 99 ? -22.242 9.201 -1.128 1.00 37.34 99 GLY A C 1
ATOM 781 O O . GLY A 1 99 ? -21.822 8.078 -1.496 1.00 3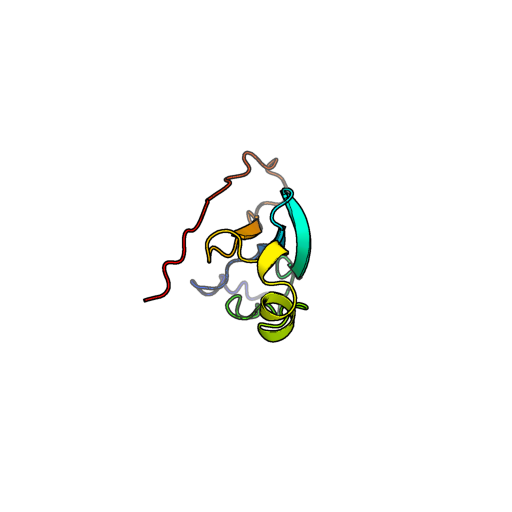7.34 99 GLY A O 1
#

Sequence (99 aa):
MLEINPPKKNQILAKRKISLLDRSGKIIECGESDNRLDDTRKDIGNLPLSITRQAILNEECDYLPEDNLSLLCGCVFSTGVEYEKIERTLTNRLRLSVG

Secondary structure (DSSP, 8-state):
----PPPPTT---EEEEEEEE-TT--EEEEEEEE-SS-TT---TT----S--HHHHHHTHHHH-GGG--EEEEEEEE--S-TT----------------